Protein AF-X0YT39-F1 (afdb_monomer)

Solvent-accessible surface area (backbone atoms only — not comparable to full-atom values): 4364 Å² total; per-residue (Å²): 132,89,81,83,77,76,78,50,75,66,54,54,52,49,51,43,45,76,74,45,36,42,84,75,46,78,43,73,70,74,80,79,61,73,86,65,60,80,84,59,68,99,84,65,77,56,72,78,49,57,77,71,52,77,83,66,74,45,76,44,68,42,77,110

Organism: NCBI:txid412755

Foldseek 3Di:
DDDDDDDDPVNVVVVCVVVQKDFDDKDQDDDDDCVVVVDDDPPDDPPVVVVVDDTDIDTDIDGD

Secondary structure (DSSP, 8-state):
-----PPPHHHHHHHHHHTTEEEEEEE-PPPPPGGG-SS--TTS--HHHHTTSPPP-EEEEEE-

pLDDT: mean 74.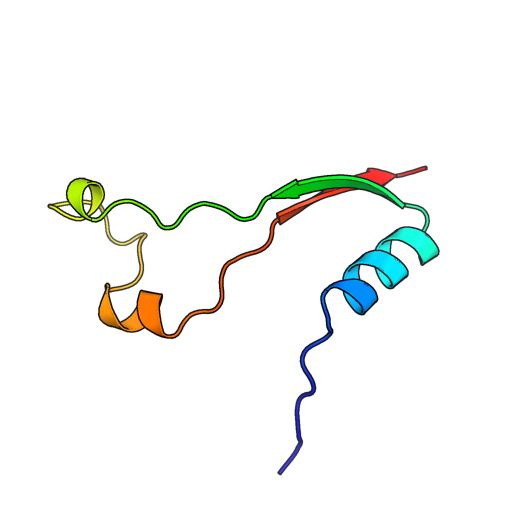84, std 17.62, range [43.62, 97.69]

Nearest PDB structures (foldseek):
  3cc8-assembly1_A-2  TM=5.858E-01  e=4.565E+00  Bacillus cereus ATCC 10987
  8j07-assembly1_y  TM=5.175E-01  e=8.564E+00  Homo sapiens

Structure (mmCIF, N/CA/C/O backbone):
data_AF-X0YT39-F1
#
_entry.id   AF-X0YT39-F1
#
loop_
_atom_site.group_PDB
_atom_site.id
_atom_site.type_symbol
_atom_site.label_atom_id
_atom_site.label_alt_id
_atom_site.label_comp_id
_atom_site.label_asym_id
_atom_site.label_entity_id
_atom_s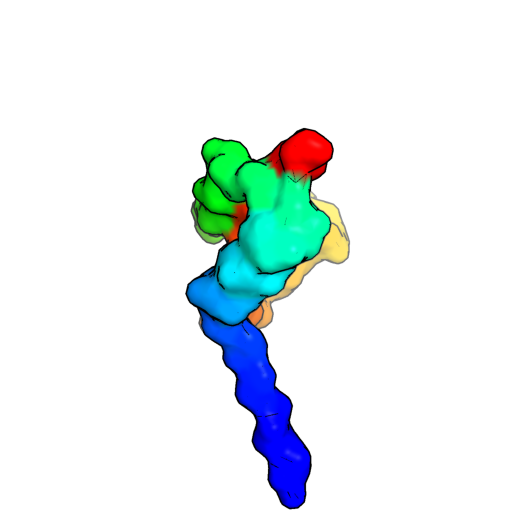ite.label_seq_id
_atom_site.pdbx_PDB_ins_code
_atom_site.Cartn_x
_atom_site.Cartn_y
_atom_site.Cartn_z
_atom_site.occupancy
_atom_site.B_iso_or_equiv
_atom_site.auth_seq_id
_atom_site.auth_comp_id
_atom_site.auth_asym_id
_atom_site.auth_atom_id
_atom_site.pdbx_PDB_model_num
ATOM 1 N N . THR A 1 1 ? 0.619 -25.611 -12.651 1.00 50.31 1 THR A N 1
ATOM 2 C CA . THR A 1 1 ? 1.092 -24.216 -12.518 1.00 50.31 1 THR A CA 1
ATOM 3 C C . THR A 1 1 ? 0.341 -23.585 -11.364 1.00 50.31 1 THR A C 1
ATOM 5 O O . THR A 1 1 ? -0.882 -23.596 -11.400 1.00 50.31 1 THR A O 1
ATOM 8 N N . MET A 1 2 ? 1.021 -23.154 -10.293 1.00 43.62 2 MET A N 1
ATOM 9 C CA . MET A 1 2 ? 0.356 -22.393 -9.223 1.00 43.62 2 MET A CA 1
ATOM 10 C C . MET A 1 2 ? 0.044 -20.992 -9.751 1.00 43.62 2 MET A C 1
ATOM 12 O O . MET A 1 2 ? 0.960 -20.281 -10.157 1.00 43.62 2 MET A O 1
ATOM 16 N N . ASN A 1 3 ? -1.231 -20.609 -9.754 1.00 46.00 3 ASN A N 1
ATOM 17 C CA . ASN A 1 3 ? -1.640 -19.235 -10.026 1.00 46.00 3 ASN A CA 1
ATOM 18 C C . ASN A 1 3 ? -1.488 -18.429 -8.736 1.00 46.00 3 ASN A C 1
ATOM 20 O O . ASN A 1 3 ? -2.274 -18.595 -7.805 1.00 46.00 3 ASN A O 1
ATOM 24 N N . PHE A 1 4 ? -0.477 -17.568 -8.675 1.00 54.94 4 PHE A N 1
ATOM 25 C CA . PHE A 1 4 ? -0.384 -16.562 -7.625 1.00 54.94 4 PHE A CA 1
ATOM 26 C C . PHE A 1 4 ? -1.364 -15.439 -7.963 1.00 54.94 4 PHE A C 1
ATOM 28 O O . PHE A 1 4 ? -1.115 -14.637 -8.861 1.00 54.94 4 PHE A O 1
ATOM 35 N N . ILE A 1 5 ? -2.506 -15.416 -7.277 1.00 70.75 5 ILE A N 1
ATOM 36 C CA . ILE A 1 5 ? -3.416 -14.273 -7.326 1.00 70.75 5 ILE A CA 1
ATOM 37 C C . ILE A 1 5 ? -2.776 -13.190 -6.465 1.00 70.75 5 ILE A C 1
ATOM 39 O O . ILE A 1 5 ? -2.630 -13.362 -5.254 1.00 70.75 5 ILE A O 1
ATOM 43 N N . LEU A 1 6 ? -2.342 -12.103 -7.101 1.00 74.88 6 LEU A N 1
ATOM 44 C CA . LEU A 1 6 ? -1.855 -10.946 -6.366 1.00 74.88 6 LEU A CA 1
ATOM 45 C C . LEU A 1 6 ? -3.025 -10.340 -5.577 1.00 74.88 6 LEU A C 1
ATOM 47 O O . LEU A 1 6 ? -4.113 -10.195 -6.142 1.00 74.88 6 LEU A O 1
ATOM 51 N N . PRO A 1 7 ? -2.826 -10.005 -4.291 1.00 80.50 7 PRO A N 1
ATOM 52 C CA . PRO A 1 7 ? -3.862 -9.366 -3.499 1.00 80.50 7 PRO A CA 1
ATOM 53 C C . PRO A 1 7 ? -4.260 -8.048 -4.155 1.00 80.50 7 PRO A C 1
ATOM 55 O O . PRO A 1 7 ? -3.413 -7.276 -4.613 1.00 80.50 7 PRO A O 1
ATOM 58 N N . THR A 1 8 ? -5.562 -7.795 -4.206 1.00 86.75 8 THR A N 1
ATOM 59 C CA . THR A 1 8 ? -6.071 -6.529 -4.712 1.00 86.75 8 THR A CA 1
ATOM 60 C C . THR A 1 8 ? -5.792 -5.412 -3.714 1.00 86.75 8 THR A C 1
ATOM 62 O O . THR A 1 8 ? -5.541 -5.628 -2.525 1.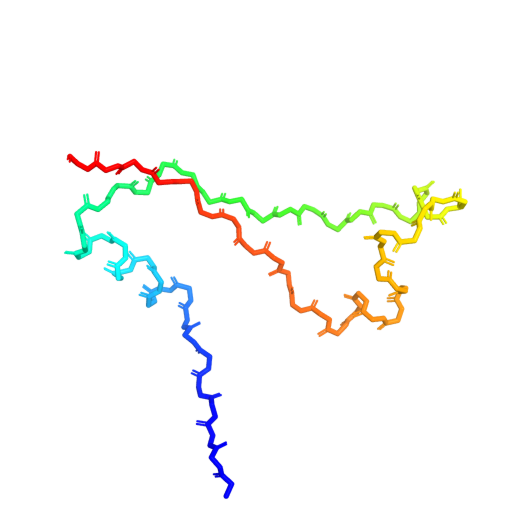00 86.75 8 THR A O 1
ATOM 65 N N . PHE A 1 9 ? -5.897 -4.179 -4.194 1.00 86.00 9 PHE A N 1
ATOM 66 C CA . PHE A 1 9 ? -5.793 -2.993 -3.356 1.00 86.00 9 PHE A CA 1
ATOM 67 C C . PHE A 1 9 ? -6.776 -3.019 -2.170 1.00 86.00 9 PHE A C 1
ATOM 69 O O . PHE A 1 9 ? -6.420 -2.681 -1.040 1.00 86.00 9 PHE A O 1
ATOM 76 N N . SER A 1 10 ? -8.000 -3.493 -2.411 1.00 89.56 10 SER A N 1
ATOM 77 C CA . SER A 1 10 ? -9.023 -3.657 -1.379 1.0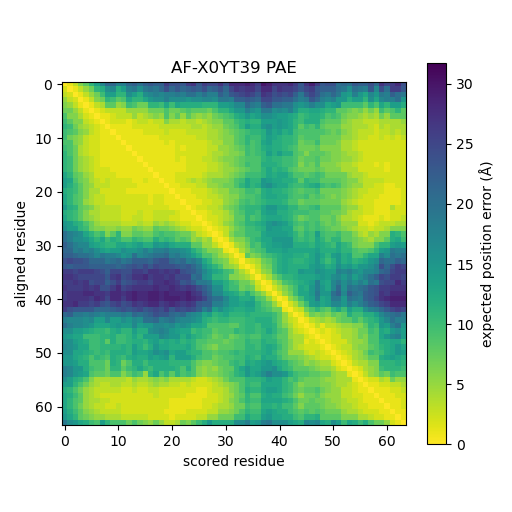0 89.56 10 SER A CA 1
ATOM 78 C C . SER A 1 10 ? -8.645 -4.717 -0.346 1.00 89.56 10 SER A C 1
ATOM 80 O O . SER A 1 10 ? -8.885 -4.501 0.840 1.00 89.56 10 SER A O 1
ATOM 82 N N . ASP A 1 11 ? -8.014 -5.820 -0.756 1.00 92.69 11 ASP A N 1
ATOM 83 C CA . ASP A 1 11 ? -7.586 -6.879 0.168 1.00 92.69 11 ASP A CA 1
ATOM 84 C C . ASP A 1 11 ? -6.547 -6.362 1.167 1.00 92.69 11 ASP A C 1
ATOM 86 O O . ASP A 1 11 ? -6.636 -6.633 2.367 1.00 92.69 11 ASP A O 1
ATOM 90 N N . ILE A 1 12 ? -5.601 -5.548 0.689 1.00 91.88 12 ILE A N 1
ATOM 91 C CA . ILE A 1 12 ? -4.566 -4.929 1.526 1.00 91.88 12 ILE A CA 1
ATOM 92 C C . ILE A 1 12 ? -5.199 -3.966 2.538 1.00 91.88 12 ILE A C 1
ATOM 94 O O . ILE A 1 12 ? -4.917 -4.057 3.735 1.00 91.88 12 ILE A O 1
ATOM 98 N N . ILE A 1 13 ? -6.095 -3.081 2.087 1.00 93.38 13 ILE A N 1
ATOM 99 C CA . ILE A 1 13 ? -6.794 -2.132 2.968 1.00 93.38 13 ILE A CA 1
ATOM 100 C C . ILE A 1 13 ? -7.612 -2.870 4.024 1.00 93.38 13 ILE A C 1
ATOM 102 O O . ILE A 1 13 ? -7.509 -2.562 5.212 1.00 93.38 13 ILE A O 1
ATOM 106 N N . ASN A 1 14 ? -8.404 -3.857 3.608 1.00 95.31 14 ASN A N 1
ATOM 107 C CA . ASN A 1 14 ? -9.259 -4.618 4.511 1.00 95.31 14 ASN A CA 1
ATOM 108 C C . ASN A 1 14 ? -8.428 -5.366 5.557 1.00 95.31 14 ASN A C 1
ATOM 110 O O . ASN A 1 14 ? -8.769 -5.348 6.741 1.00 95.31 14 ASN A O 1
ATOM 114 N N . SER A 1 15 ? -7.299 -5.950 5.152 1.00 95.69 15 SER A N 1
ATOM 115 C CA . SER A 1 15 ? -6.362 -6.601 6.068 1.00 95.69 15 SER A CA 1
ATOM 116 C C . SER A 1 15 ? -5.810 -5.619 7.111 1.00 95.69 15 SER A C 1
ATOM 118 O O . SER A 1 15 ? -5.898 -5.878 8.314 1.00 95.69 15 SER A O 1
ATOM 120 N N . LEU A 1 16 ? -5.351 -4.436 6.692 1.00 94.56 16 LEU A N 1
ATOM 121 C CA . LEU A 1 16 ? -4.845 -3.396 7.599 1.00 94.56 16 LEU A CA 1
ATOM 122 C C . LEU A 1 16 ? -5.923 -2.893 8.573 1.00 94.56 16 LEU A C 1
ATOM 124 O O . LEU A 1 16 ? -5.674 -2.737 9.768 1.00 94.56 16 LEU A O 1
ATOM 128 N N . VAL A 1 17 ? -7.151 -2.687 8.099 1.00 95.25 17 VAL A N 1
ATOM 129 C CA . VAL A 1 17 ? -8.263 -2.257 8.959 1.00 95.25 17 VAL A CA 1
ATOM 130 C C . VAL A 1 17 ? -8.643 -3.349 9.961 1.00 95.25 17 VAL A C 1
ATOM 132 O O . VAL A 1 17 ? -8.838 -3.049 11.143 1.00 95.25 17 VAL A O 1
ATOM 135 N N . SER A 1 18 ? -8.707 -4.609 9.515 1.00 96.94 18 SER A N 1
ATOM 136 C CA . SER A 1 18 ? -9.048 -5.761 10.364 1.00 96.94 18 SER A CA 1
ATOM 137 C C . SER A 1 18 ? -8.012 -6.020 11.460 1.00 96.94 18 SER A C 1
ATOM 139 O O . SER A 1 18 ? -8.364 -6.437 12.560 1.00 96.94 18 SER A O 1
ATOM 141 N N . THR A 1 19 ? -6.746 -5.687 11.200 1.00 96.44 19 THR A N 1
ATOM 142 C CA . THR A 1 19 ? -5.632 -5.800 12.155 1.00 96.44 19 THR A CA 1
ATOM 143 C C . THR A 1 19 ? -5.510 -4.597 13.097 1.00 96.44 19 THR A C 1
ATOM 145 O O . THR A 1 19 ? -4.609 -4.550 13.934 1.00 96.44 19 THR A O 1
ATOM 148 N N . GLY A 1 20 ? -6.442 -3.641 13.019 1.00 96.56 20 GLY A N 1
ATOM 149 C CA . GLY A 1 20 ? -6.532 -2.524 13.956 1.00 96.56 20 GLY A CA 1
ATOM 150 C C . GLY A 1 20 ? -5.771 -1.273 13.526 1.00 96.56 20 GLY A C 1
ATOM 151 O O . GLY A 1 20 ? -5.484 -0.426 14.368 1.00 96.56 20 GLY A O 1
ATOM 152 N N . PHE A 1 21 ? -5.459 -1.114 12.241 1.00 97.69 21 PHE A N 1
ATOM 153 C CA . PHE A 1 21 ? -4.919 0.137 11.715 1.00 97.69 21 PHE A CA 1
ATOM 154 C C . PHE A 1 21 ? -6.021 1.062 11.177 1.00 97.69 21 PHE A C 1
ATOM 156 O O . PHE A 1 21 ? -7.139 0.651 10.855 1.00 97.69 21 PHE A O 1
ATOM 163 N N . VAL A 1 22 ? -5.692 2.347 11.096 1.00 96.19 22 VAL A N 1
ATOM 164 C CA . VAL A 1 22 ? -6.420 3.379 10.357 1.00 96.19 22 VAL A CA 1
ATOM 165 C C . VAL A 1 22 ? -5.550 3.795 9.181 1.00 96.19 22 VAL A C 1
ATOM 167 O O . VAL A 1 22 ? -4.372 4.106 9.366 1.00 96.19 22 VAL A O 1
ATOM 170 N N . ILE A 1 23 ? -6.124 3.810 7.981 1.00 95.12 23 ILE A N 1
ATOM 171 C CA . ILE A 1 23 ? -5.443 4.324 6.793 1.00 95.12 23 ILE A CA 1
ATOM 172 C C . ILE A 1 23 ? -5.449 5.852 6.861 1.00 95.12 23 ILE A C 1
ATOM 174 O O . ILE A 1 23 ? -6.513 6.462 6.919 1.00 95.12 23 ILE A O 1
ATOM 178 N N . GLU A 1 24 ? -4.270 6.469 6.877 1.00 95.88 24 GLU A N 1
ATOM 179 C CA . GLU A 1 24 ? -4.132 7.930 6.909 1.00 95.88 24 GLU A CA 1
ATOM 180 C C . GLU A 1 24 ? -3.959 8.518 5.512 1.00 95.88 24 GLU A C 1
ATOM 182 O O . GLU A 1 24 ? -4.512 9.569 5.198 1.00 95.88 24 GLU A O 1
ATOM 187 N N . LYS A 1 25 ? -3.141 7.864 4.684 1.00 92.38 25 LYS A N 1
ATOM 188 C CA . LYS A 1 25 ? -2.829 8.315 3.330 1.00 92.38 25 LYS A CA 1
ATOM 189 C C . LYS A 1 25 ? -2.455 7.124 2.465 1.00 92.38 25 LYS A C 1
ATOM 1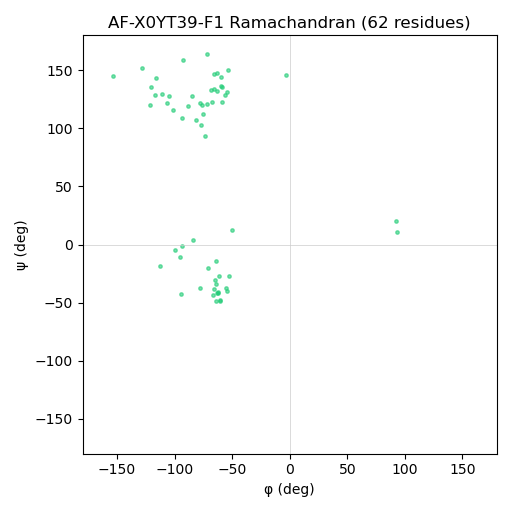91 O O . LYS A 1 25 ? -1.788 6.203 2.929 1.00 92.38 25 LYS A O 1
ATOM 196 N N . ILE A 1 26 ? -2.834 7.190 1.200 1.00 89.94 26 ILE A N 1
ATOM 19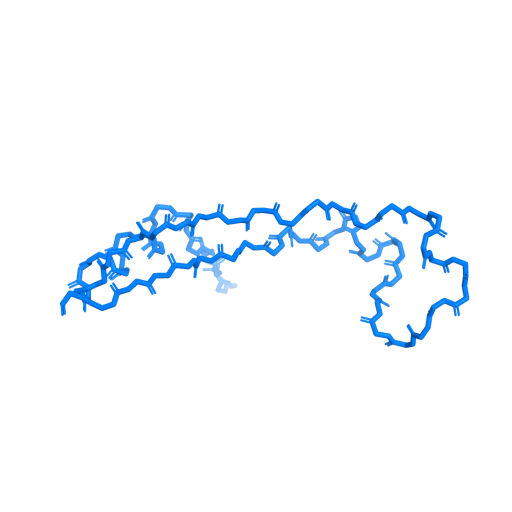7 C CA . ILE A 1 26 ? -2.361 6.285 0.159 1.00 89.94 26 ILE A CA 1
ATOM 198 C C . ILE A 1 26 ? -1.619 7.159 -0.847 1.00 89.94 26 ILE A C 1
ATOM 200 O O . ILE A 1 26 ? -2.115 8.221 -1.224 1.00 89.94 26 ILE A O 1
ATOM 204 N N . VAL A 1 27 ? -0.396 6.770 -1.188 1.00 85.75 27 VAL A N 1
ATOM 205 C CA . VAL A 1 27 ? 0.455 7.494 -2.129 1.00 85.75 27 VAL A CA 1
ATOM 206 C C . VAL A 1 27 ? 0.799 6.559 -3.271 1.00 85.75 27 VAL A C 1
ATOM 208 O O . VAL A 1 27 ? 1.429 5.522 -3.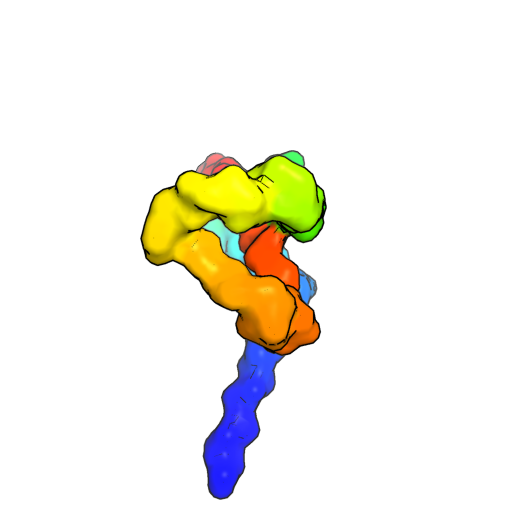062 1.00 85.75 27 VAL A O 1
ATOM 211 N N . GLU A 1 28 ? 0.402 6.965 -4.467 1.00 80.25 28 GLU A N 1
ATOM 212 C CA . GLU A 1 28 ? 0.950 6.455 -5.714 1.00 80.25 28 GLU A CA 1
ATOM 213 C C . GLU A 1 28 ? 2.078 7.423 -6.103 1.00 80.25 28 GLU A C 1
ATOM 215 O O . GLU A 1 28 ? 1.803 8.595 -6.365 1.00 80.25 28 GLU A O 1
ATOM 220 N N . PRO A 1 29 ? 3.355 7.015 -6.009 1.00 68.69 29 PRO A N 1
ATOM 221 C CA . PRO A 1 29 ? 4.466 7.841 -6.429 1.00 68.69 29 PRO A CA 1
ATOM 222 C C . PRO A 1 29 ? 4.341 8.075 -7.931 1.00 68.69 29 PRO A C 1
ATOM 224 O O . PRO A 1 29 ? 4.125 7.140 -8.704 1.00 68.69 29 PRO A O 1
ATOM 227 N N . GLU A 1 30 ? 4.475 9.334 -8.331 1.00 65.19 30 GLU A N 1
ATOM 228 C CA . GLU A 1 30 ? 4.540 9.681 -9.741 1.00 65.19 30 GLU A CA 1
ATOM 229 C C . GLU A 1 30 ? 5.742 8.974 -10.386 1.00 65.19 30 GLU A C 1
ATOM 231 O O . GLU A 1 30 ? 6.784 8.804 -9.736 1.00 65.19 30 GLU A O 1
ATOM 236 N N . PRO A 1 31 ? 5.617 8.537 -11.649 1.00 62.31 31 PRO A N 1
ATOM 237 C CA . PRO A 1 31 ? 6.764 8.037 -12.385 1.00 62.31 31 PRO A CA 1
ATOM 238 C C . PRO A 1 31 ? 7.847 9.121 -12.401 1.00 62.31 31 PRO A C 1
ATOM 240 O O . PRO A 1 31 ? 7.579 10.275 -12.733 1.00 62.31 31 PRO A O 1
ATOM 243 N N . VAL A 1 32 ? 9.067 8.749 -12.007 1.00 59.97 32 VAL A N 1
ATOM 244 C CA . VAL A 1 32 ? 10.210 9.668 -11.993 1.00 59.97 32 VAL A CA 1
ATOM 245 C C . VAL A 1 32 ? 10.422 10.191 -13.413 1.00 59.97 32 VAL A C 1
ATOM 247 O O . VAL A 1 32 ? 10.591 9.403 -14.342 1.00 59.97 32 VAL A O 1
ATOM 250 N N . GLU A 1 33 ? 10.386 11.513 -13.585 1.00 57.31 33 GLU A N 1
ATOM 251 C CA . GLU A 1 33 ? 10.554 12.146 -14.894 1.00 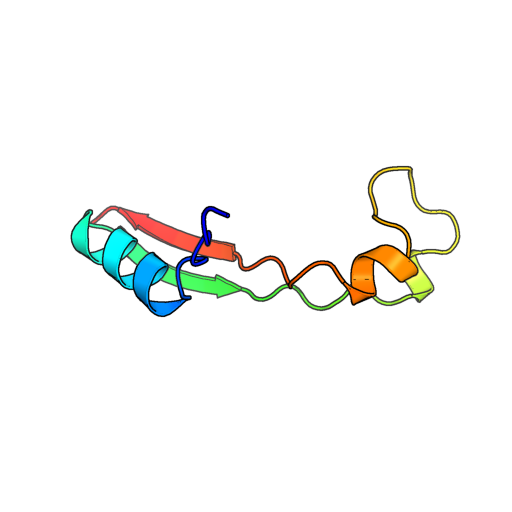57.31 33 GLU A CA 1
ATOM 252 C C . GLU A 1 33 ? 11.912 11.768 -15.516 1.00 57.31 33 GLU A C 1
ATOM 254 O O . GLU A 1 33 ? 12.949 11.827 -14.851 1.00 57.31 33 GLU A O 1
ATOM 259 N N . GLU A 1 34 ? 11.917 11.435 -16.812 1.00 54.78 34 GLU A N 1
ATOM 260 C CA . GLU A 1 34 ? 13.094 10.965 -17.571 1.00 54.78 34 GLU A CA 1
ATOM 261 C C . GLU A 1 34 ? 14.316 11.897 -17.447 1.00 54.78 34 GLU A C 1
ATOM 263 O O . GLU A 1 34 ? 15.458 11.445 -17.486 1.00 54.78 34 GLU A O 1
ATOM 268 N N . LYS A 1 35 ? 14.090 13.194 -17.197 1.00 51.50 35 LYS A N 1
ATOM 269 C CA . LYS A 1 35 ? 15.141 14.207 -17.000 1.00 51.50 35 LYS A CA 1
ATOM 270 C C . LYS A 1 35 ? 16.025 13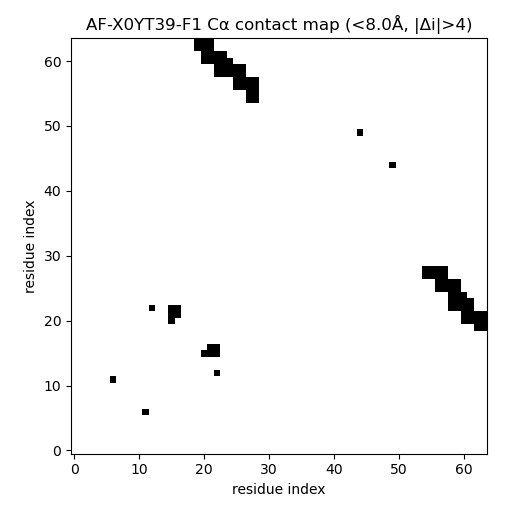.981 -15.764 1.00 51.50 35 LYS A C 1
ATOM 272 O O . LYS A 1 35 ? 17.070 14.611 -15.647 1.00 51.50 35 LYS A O 1
ATOM 277 N N . PHE A 1 36 ? 15.616 13.112 -14.838 1.00 51.75 36 PHE A N 1
ATOM 278 C CA . PHE A 1 36 ? 16.419 12.706 -13.680 1.00 51.75 36 PHE A CA 1
ATOM 279 C C . PHE A 1 36 ? 17.228 11.423 -13.928 1.00 51.75 36 PHE A C 1
ATOM 281 O O . PHE A 1 36 ? 17.959 10.998 -13.036 1.00 51.75 36 PHE A O 1
ATOM 288 N N . MET A 1 37 ? 17.116 10.807 -15.112 1.00 54.19 37 MET A N 1
ATOM 289 C CA . MET A 1 37 ? 17.808 9.560 -15.469 1.00 54.19 37 MET A CA 1
ATOM 290 C C . MET A 1 37 ? 19.129 9.776 -16.216 1.00 54.19 37 MET A C 1
ATOM 292 O O . MET A 1 37 ? 19.912 8.835 -16.352 1.00 54.19 37 MET A O 1
ATOM 296 N N . GLU A 1 38 ? 19.431 10.998 -16.666 1.00 46.66 38 GLU A N 1
ATOM 297 C CA . GLU A 1 38 ? 20.757 11.316 -17.203 1.00 46.66 38 GLU A CA 1
ATOM 298 C C . GLU A 1 38 ? 21.779 11.398 -16.059 1.00 46.66 38 GLU A C 1
ATOM 300 O O . GLU A 1 38 ? 21.967 12.427 -15.413 1.00 46.66 38 GLU A O 1
ATOM 305 N N . GLY A 1 39 ? 22.442 10.269 -15.798 1.00 55.59 39 GLY A N 1
ATOM 306 C CA . GLY A 1 39 ? 23.616 10.187 -14.927 1.00 55.59 39 GLY A CA 1
ATOM 307 C C . GLY A 1 39 ? 23.352 9.837 -13.462 1.00 55.59 39 GLY A C 1
ATOM 308 O O . GLY A 1 39 ? 24.275 9.939 -12.652 1.00 55.59 39 GLY A O 1
ATOM 309 N N . THR A 1 40 ? 22.144 9.411 -13.087 1.00 46.38 40 THR A N 1
ATOM 310 C CA . THR A 1 40 ? 21.874 8.989 -11.709 1.00 46.38 40 THR A CA 1
ATOM 311 C C . THR A 1 40 ? 22.248 7.527 -11.467 1.00 46.38 40 THR A C 1
ATOM 313 O O . THR A 1 40 ? 21.893 6.629 -12.223 1.00 46.38 40 THR A O 1
ATOM 316 N N . SER A 1 41 ? 23.044 7.373 -10.404 1.00 48.84 41 SER A N 1
ATOM 317 C CA . SER A 1 41 ? 23.323 6.216 -9.547 1.00 48.84 41 SER A CA 1
ATOM 318 C C . SER A 1 41 ? 22.548 4.925 -9.836 1.00 48.84 41 SER A C 1
ATOM 320 O O . SER A 1 41 ? 21.358 4.946 -10.126 1.00 48.84 41 SER A O 1
ATOM 322 N N . THR A 1 42 ? 23.217 3.794 -9.619 1.00 49.56 42 THR A N 1
ATOM 323 C CA . THR A 1 42 ? 22.789 2.379 -9.698 1.00 49.56 42 THR A CA 1
ATOM 324 C C . THR A 1 42 ? 21.494 1.979 -8.957 1.00 49.56 42 THR A C 1
ATOM 326 O O . THR A 1 42 ? 21.222 0.792 -8.802 1.00 49.56 42 THR A O 1
ATOM 329 N N . ASP A 1 43 ? 20.696 2.938 -8.496 1.00 53.84 43 ASP A N 1
ATOM 330 C CA . ASP A 1 43 ? 19.554 2.771 -7.598 1.00 53.84 43 ASP A CA 1
ATOM 331 C C . ASP A 1 43 ? 18.193 2.768 -8.321 1.00 53.84 43 ASP A C 1
ATOM 333 O O . ASP A 1 43 ? 17.164 2.529 -7.687 1.00 53.84 43 ASP A O 1
ATOM 337 N N . TYR A 1 44 ? 18.164 3.001 -9.639 1.00 58.12 44 TYR A N 1
ATOM 338 C CA . TYR A 1 44 ? 16.939 2.993 -10.445 1.00 58.12 44 TYR A CA 1
ATOM 339 C C . TYR A 1 44 ? 16.937 1.876 -11.493 1.00 58.12 44 TYR A C 1
ATOM 341 O O . TYR A 1 44 ? 17.958 1.548 -12.096 1.00 58.12 44 TYR A O 1
ATOM 349 N N . TYR A 1 45 ? 15.759 1.286 -11.716 1.00 59.00 45 TYR A N 1
ATOM 350 C CA . TYR A 1 45 ? 15.559 0.303 -12.777 1.00 59.00 45 TYR A CA 1
ATOM 351 C C . TYR A 1 45 ? 15.723 0.949 -14.165 1.00 59.00 45 TYR A C 1
ATOM 353 O O . TYR A 1 45 ? 15.305 2.094 -14.347 1.00 59.00 45 TYR A O 1
ATOM 361 N N . PRO A 1 46 ? 16.248 0.212 -15.164 1.00 68.19 46 PRO A N 1
ATOM 362 C CA . PRO A 1 46 ? 16.236 0.653 -16.557 1.00 68.19 46 PRO A CA 1
ATOM 363 C C . PRO A 1 46 ? 14.823 1.021 -17.033 1.00 68.19 46 PRO A C 1
ATOM 365 O O . PRO A 1 46 ? 13.836 0.424 -16.591 1.00 68.19 46 PRO A O 1
ATOM 368 N N . VAL A 1 47 ? 14.716 1.960 -17.977 1.00 68.25 47 VAL A N 1
ATOM 369 C CA . VAL A 1 47 ? 13.435 2.474 -18.507 1.00 68.25 47 VAL A CA 1
ATOM 370 C C . VAL A 1 47 ? 12.545 1.353 -19.050 1.00 68.25 47 VAL A C 1
ATOM 372 O O . VAL A 1 47 ? 11.327 1.360 -18.869 1.00 68.25 47 VAL A O 1
ATOM 375 N N . GLU A 1 48 ? 13.140 0.350 -19.688 1.00 69.88 48 GLU A N 1
ATOM 376 C CA . GLU A 1 48 ? 12.442 -0.819 -20.222 1.00 69.88 48 GLU A CA 1
ATOM 377 C C . GLU A 1 48 ? 11.800 -1.655 -19.110 1.00 69.88 48 GLU A C 1
ATOM 379 O O . GLU A 1 48 ? 10.718 -2.209 -19.298 1.00 69.88 48 GLU A O 1
ATOM 384 N N . VAL A 1 49 ? 12.443 -1.708 -17.941 1.00 67.94 49 VAL A N 1
ATOM 385 C CA . VAL A 1 49 ? 11.954 -2.419 -16.758 1.00 67.94 49 VAL A CA 1
ATOM 386 C C . VAL A 1 49 ? 10.857 -1.610 -16.063 1.00 67.94 49 VAL A C 1
ATOM 388 O O . VAL A 1 49 ? 9.851 -2.179 -15.646 1.00 67.94 49 VAL A O 1
ATOM 391 N N . LEU A 1 50 ? 10.967 -0.280 -16.017 1.00 64.50 50 LEU A N 1
ATOM 392 C CA . LEU A 1 50 ? 9.921 0.586 -15.454 1.00 64.50 50 LEU A CA 1
ATOM 393 C C . LEU A 1 50 ? 8.579 0.481 -16.197 1.00 64.50 50 LEU A C 1
ATOM 395 O O . LEU A 1 50 ? 7.533 0.666 -15.586 1.00 64.50 50 LEU A O 1
ATOM 399 N N . LYS A 1 51 ? 8.581 0.124 -17.489 1.00 64.00 51 LYS A N 1
ATOM 400 C CA . LYS A 1 51 ? 7.347 -0.107 -18.268 1.00 64.00 51 LYS A CA 1
ATOM 401 C C . LYS A 1 51 ? 6.593 -1.379 -17.871 1.00 64.00 51 LYS A C 1
ATOM 403 O O . LYS A 1 51 ? 5.416 -1.504 -18.197 1.00 64.00 51 LYS A O 1
ATOM 408 N N . VAL A 1 52 ? 7.266 -2.330 -17.222 1.00 68.12 52 VAL A N 1
ATOM 409 C CA . VAL A 1 52 ? 6.692 -3.633 -16.841 1.00 68.12 52 VAL A CA 1
ATOM 410 C C . VAL A 1 52 ? 6.554 -3.811 -15.331 1.00 68.12 52 VAL A C 1
ATOM 412 O O . VAL A 1 52 ? 5.794 -4.671 -14.889 1.00 68.12 52 VAL A O 1
ATOM 415 N N . VAL A 1 53 ? 7.265 -3.012 -14.532 1.00 65.31 53 VAL A N 1
ATOM 416 C CA . VAL A 1 53 ? 7.141 -3.022 -13.075 1.00 65.31 53 VAL A CA 1
ATOM 417 C C . VAL A 1 53 ? 5.870 -2.261 -12.678 1.00 65.31 53 VAL A C 1
ATOM 419 O O . VAL A 1 53 ? 5.728 -1.089 -13.027 1.00 65.31 53 VAL A O 1
ATOM 422 N N . PRO A 1 54 ? 4.930 -2.897 -11.955 1.00 64.88 54 PRO A N 1
ATOM 423 C CA . PRO A 1 54 ? 3.730 -2.220 -11.482 1.00 64.88 54 PRO A CA 1
ATOM 424 C C . PRO A 1 54 ? 4.093 -1.100 -10.503 1.00 64.88 54 PRO A C 1
ATOM 426 O O . PRO A 1 54 ? 5.059 -1.211 -9.747 1.00 64.88 54 PRO A O 1
ATOM 429 N N . ALA A 1 55 ? 3.299 -0.028 -10.507 1.00 70.88 55 ALA A N 1
ATOM 430 C CA . ALA A 1 55 ? 3.515 1.116 -9.633 1.00 70.88 55 ALA A CA 1
ATOM 431 C C . ALA A 1 55 ? 3.588 0.683 -8.158 1.00 70.88 55 ALA A C 1
ATOM 433 O O . ALA A 1 55 ? 2.733 -0.054 -7.660 1.00 70.88 55 ALA A O 1
ATOM 434 N N . THR A 1 56 ? 4.616 1.152 -7.452 1.00 78.44 56 THR A N 1
ATOM 435 C CA . THR A 1 56 ? 4.739 0.950 -6.006 1.00 78.44 56 THR A CA 1
ATOM 436 C C . THR A 1 56 ? 3.639 1.731 -5.309 1.00 78.44 56 THR A C 1
ATOM 438 O O . THR A 1 56 ? 3.601 2.939 -5.453 1.00 78.44 56 THR A O 1
ATOM 441 N N . ILE A 1 57 ? 2.785 1.103 -4.504 1.00 84.31 57 ILE A N 1
ATOM 442 C CA . ILE A 1 57 ? 1.781 1.840 -3.722 1.00 84.31 57 ILE A CA 1
ATOM 443 C C . ILE A 1 57 ? 2.214 1.899 -2.259 1.00 84.31 57 ILE A C 1
ATOM 445 O O . ILE A 1 57 ? 2.512 0.873 -1.646 1.00 84.31 57 ILE A O 1
ATOM 449 N N . ILE A 1 58 ? 2.240 3.102 -1.684 1.00 86.62 58 ILE A N 1
ATOM 450 C CA . ILE A 1 58 ? 2.653 3.334 -0.299 1.00 86.62 58 ILE A CA 1
ATOM 451 C C . ILE A 1 58 ? 1.421 3.637 0.556 1.00 86.62 58 ILE A C 1
ATOM 453 O O . ILE A 1 58 ? 0.708 4.616 0.328 1.00 86.62 58 ILE A O 1
ATOM 457 N N . PHE A 1 59 ? 1.205 2.832 1.597 1.00 91.81 59 PHE A N 1
ATOM 458 C CA . PHE A 1 59 ? 0.149 3.042 2.586 1.00 91.81 59 PHE A CA 1
ATOM 459 C C . PHE A 1 59 ? 0.737 3.648 3.860 1.00 91.81 59 PHE A C 1
ATOM 461 O O . PHE A 1 59 ? 1.519 3.009 4.564 1.00 91.81 59 PHE A O 1
ATOM 468 N N . LYS A 1 60 ? 0.328 4.872 4.197 1.00 93.75 60 LYS A N 1
ATOM 469 C CA . LYS A 1 60 ? 0.577 5.456 5.514 1.00 93.75 60 LYS A CA 1
ATOM 470 C C . LYS A 1 60 ? -0.562 5.058 6.441 1.00 93.75 60 LYS A C 1
ATOM 472 O O . LYS A 1 60 ? -1.718 5.412 6.199 1.00 93.75 60 LYS A O 1
ATOM 477 N N . VAL A 1 61 ? -0.228 4.345 7.508 1.00 96.31 61 VAL A N 1
ATOM 478 C CA . VAL A 1 61 ? -1.203 3.836 8.473 1.00 96.31 61 VAL A CA 1
ATOM 479 C C . VAL A 1 61 ? -0.818 4.204 9.896 1.00 96.31 61 VAL A C 1
ATOM 481 O O . VAL A 1 61 ? 0.363 4.322 10.224 1.00 96.31 61 VAL A O 1
ATOM 484 N N . ARG A 1 62 ? -1.824 4.339 10.758 1.00 96.50 62 ARG A N 1
ATOM 485 C CA . ARG A 1 62 ? -1.659 4.537 12.200 1.00 96.50 62 ARG A CA 1
ATOM 486 C C . ARG A 1 62 ? -2.345 3.410 12.951 1.00 96.50 62 ARG A C 1
ATOM 488 O O . ARG A 1 62 ? -3.468 3.040 12.618 1.00 96.50 62 ARG A O 1
ATOM 495 N N . LYS A 1 63 ? -1.684 2.864 13.971 1.00 94.94 63 LYS A N 1
ATOM 496 C CA . LYS A 1 63 ? -2.301 1.878 14.864 1.00 94.94 63 LYS A CA 1
ATOM 497 C C . LYS A 1 63 ? -3.392 2.560 15.699 1.00 94.94 63 LYS A C 1
ATOM 499 O O . LYS A 1 63 ? -3.162 3.669 16.189 1.00 94.94 63 LYS A O 1
ATOM 504 N N . LYS A 1 64 ? -4.569 1.936 15.788 1.00 86.31 64 LYS A N 1
ATOM 505 C CA . LYS A 1 64 ? -5.651 2.394 16.670 1.00 86.31 64 LYS A CA 1
ATOM 506 C C . LYS A 1 64 ? -5.220 2.361 18.130 1.00 86.31 64 LYS A C 1
ATOM 508 O O . LYS A 1 64 ? -4.446 1.447 18.496 1.00 86.31 64 LYS A O 1
#

Radius of gyration: 16.11 Å; Cα contacts (8 Å, |Δi|>4): 45; chains: 1; bounding box: 33×38×37 Å

Mean predicted aligned error: 9.89 Å

Sequence (64 aa):
TMNFILPTFSDIINSLVSTGFVIEKIVEPEPVEEKFMEGTSTDYYPVEVLKVVPATIIFKVRKK